Protein AF-A0A534R8A7-F1 (afdb_monomer_lite)

Structure (mmCIF, N/CA/C/O backbone):
data_AF-A0A534R8A7-F1
#
_entry.id   AF-A0A534R8A7-F1
#
loop_
_atom_site.group_PDB
_atom_site.id
_atom_site.type_symbol
_atom_site.label_atom_id
_atom_site.label_alt_id
_atom_site.label_comp_id
_atom_site.label_asym_id
_atom_site.label_entity_id
_atom_site.label_seq_id
_atom_site.pdbx_PDB_ins_code
_atom_site.Cartn_x
_atom_site.Cartn_y
_atom_site.Cartn_z
_atom_site.occupancy
_atom_site.B_iso_or_equiv
_atom_site.auth_seq_id
_atom_site.auth_comp_id
_atom_site.auth_asym_id
_atom_site.auth_atom_id
_atom_site.pdbx_PDB_model_num
ATOM 1 N N . THR A 1 1 ? -14.613 -8.284 20.684 1.00 72.12 1 THR A N 1
ATOM 2 C CA . THR A 1 1 ? -14.838 -7.107 19.819 1.00 72.12 1 THR A CA 1
ATOM 3 C C . THR A 1 1 ? -14.681 -5.869 20.669 1.00 72.12 1 THR A C 1
ATOM 5 O O . THR A 1 1 ? -15.291 -5.811 21.726 1.00 72.12 1 THR A O 1
ATOM 8 N N . ASP A 1 2 ? -13.819 -4.938 20.259 1.00 89.62 2 ASP A N 1
ATOM 9 C CA . ASP A 1 2 ? -13.594 -3.663 20.957 1.00 89.62 2 ASP A CA 1
ATOM 10 C C . ASP A 1 2 ? -14.620 -2.625 20.452 1.00 89.62 2 ASP A C 1
ATOM 12 O O . ASP A 1 2 ? -14.580 -2.276 19.264 1.00 89.62 2 ASP A O 1
ATOM 16 N N . PRO A 1 3 ? -15.564 -2.153 21.294 1.00 94.75 3 PRO A N 1
ATOM 17 C CA . PRO A 1 3 ? -16.576 -1.180 20.884 1.00 94.75 3 PRO A CA 1
ATOM 18 C C . PRO A 1 3 ? -15.979 0.134 20.369 1.00 94.75 3 PRO A C 1
ATOM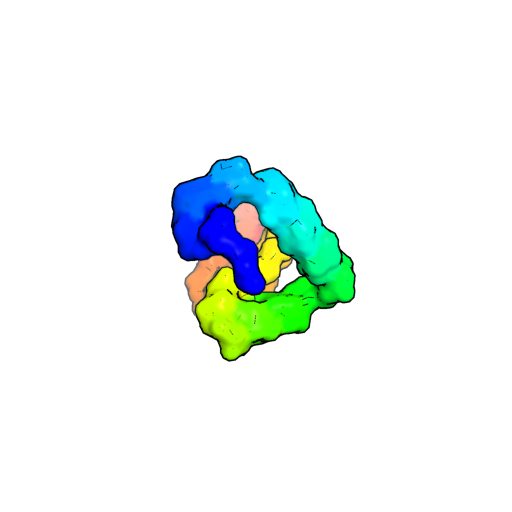 20 O O . PRO A 1 3 ? -16.572 0.783 19.506 1.00 94.75 3 PRO A O 1
ATOM 23 N N . GLU A 1 4 ? -14.792 0.517 20.843 1.00 93.75 4 GLU A N 1
ATOM 24 C CA . GLU A 1 4 ? -14.148 1.773 20.461 1.00 93.75 4 GLU A CA 1
ATOM 25 C C . GLU A 1 4 ? -13.651 1.774 19.011 1.00 93.75 4 GLU A C 1
ATOM 27 O O . GLU A 1 4 ? -13.504 2.836 18.405 1.00 93.75 4 GLU A O 1
ATOM 32 N N . LEU A 1 5 ? -13.435 0.594 18.424 1.00 95.56 5 LEU A N 1
ATOM 33 C CA . LEU A 1 5 ? -12.980 0.426 17.041 1.00 95.56 5 LEU A CA 1
ATOM 34 C C . LEU A 1 5 ? -14.131 0.178 16.051 1.00 95.56 5 LEU A C 1
ATOM 36 O O . LEU A 1 5 ? -13.905 0.102 14.837 1.00 95.56 5 LEU A O 1
ATOM 40 N N . ALA A 1 6 ? -15.374 0.088 16.537 1.00 97.00 6 ALA A N 1
ATOM 41 C CA . ALA A 1 6 ? -16.545 -0.200 15.709 1.00 97.00 6 ALA A CA 1
ATOM 42 C C . ALA A 1 6 ? -16.852 0.928 14.705 1.00 97.00 6 ALA A C 1
ATOM 44 O O . ALA A 1 6 ? -17.310 0.677 13.590 1.00 97.00 6 ALA A O 1
ATOM 45 N N . THR A 1 7 ? -16.546 2.179 15.058 1.00 97.06 7 THR A N 1
ATOM 46 C CA . THR A 1 7 ? -16.816 3.349 14.211 1.00 97.06 7 THR A CA 1
ATOM 47 C C . THR A 1 7 ? -15.557 3.859 13.514 1.00 97.06 7 THR A C 1
ATOM 49 O O . THR A 1 7 ? -14.430 3.648 13.965 1.00 97.06 7 THR A O 1
ATOM 52 N N . ARG A 1 8 ? -15.737 4.587 12.404 1.00 97.19 8 ARG A N 1
ATOM 53 C CA . ARG A 1 8 ? -14.627 5.253 11.705 1.00 97.19 8 ARG A CA 1
ATOM 54 C C . ARG A 1 8 ? -13.917 6.274 12.600 1.00 97.19 8 ARG A C 1
ATOM 56 O O . ARG A 1 8 ? -12.693 6.269 12.648 1.00 97.19 8 ARG A O 1
ATOM 63 N N . ALA A 1 9 ? -14.672 7.123 13.303 1.00 97.94 9 ALA A N 1
ATOM 64 C CA . ALA A 1 9 ? -14.118 8.101 14.248 1.00 97.94 9 ALA A CA 1
ATOM 65 C C . ALA A 1 9 ? -13.362 7.400 15.387 1.00 97.94 9 ALA A C 1
ATOM 67 O O . ALA A 1 9 ? -12.268 7.815 15.762 1.00 97.94 9 ALA A O 1
ATOM 68 N N . GLY A 1 10 ? -13.924 6.275 15.840 1.00 97.94 10 GLY A N 1
ATOM 69 C CA . GLY A 1 10 ? -13.294 5.265 16.673 1.00 97.94 10 GLY A CA 1
ATOM 70 C C . GLY A 1 10 ? -11.862 4.966 16.243 1.00 97.94 10 GLY A C 1
ATOM 71 O O . GLY A 1 10 ? -10.903 5.404 16.875 1.00 97.94 10 GLY A O 1
ATOM 72 N N . ARG A 1 11 ? -11.726 4.295 15.100 1.00 97.19 11 ARG A N 1
ATOM 73 C CA . ARG A 1 11 ? -10.430 3.903 14.529 1.00 97.19 11 ARG A CA 1
ATOM 74 C C . ARG A 1 11 ? -9.494 5.085 14.279 1.00 97.19 11 ARG A C 1
ATOM 76 O O . ARG A 1 11 ? -8.320 4.986 14.598 1.00 97.19 11 ARG A O 1
ATOM 83 N N . SER A 1 12 ? -10.009 6.213 13.785 1.00 97.69 12 SER A N 1
ATOM 84 C CA . SER A 1 12 ? -9.188 7.397 13.497 1.00 97.69 12 SER A CA 1
ATOM 85 C C . SER A 1 12 ? -8.523 7.977 14.743 1.00 97.69 12 SER A C 1
ATOM 87 O O . SER A 1 12 ? -7.356 8.330 14.683 1.00 97.69 12 SER A O 1
ATOM 89 N N . ALA A 1 13 ? -9.226 8.060 15.876 1.00 98.00 13 ALA A N 1
ATOM 90 C CA . ALA A 1 13 ? -8.641 8.591 17.112 1.00 98.00 13 ALA A CA 1
ATOM 91 C C . ALA A 1 13 ? -7.606 7.645 17.753 1.00 98.00 13 ALA A C 1
ATOM 93 O O . ALA A 1 13 ? -6.902 8.038 18.675 1.00 98.00 13 ALA A O 1
ATOM 94 N N . ARG A 1 14 ? -7.537 6.393 17.287 1.00 97.25 14 ARG A N 1
ATOM 95 C CA . ARG A 1 14 ? -6.636 5.336 17.773 1.00 97.25 14 ARG A CA 1
ATOM 96 C C . ARG A 1 14 ? -5.707 4.825 16.668 1.00 97.25 14 ARG A C 1
ATOM 98 O O . ARG A 1 14 ? -5.174 3.725 16.788 1.00 97.25 14 ARG A O 1
ATOM 105 N N . HIS A 1 15 ? -5.546 5.591 15.591 1.00 97.56 15 HIS A N 1
ATOM 106 C CA . HIS A 1 15 ? -4.819 5.144 14.407 1.00 97.56 15 HIS A CA 1
ATOM 107 C C . HIS A 1 15 ? -3.369 4.757 14.721 1.00 97.56 15 HIS A C 1
ATOM 109 O O . HIS A 1 15 ? -2.967 3.687 14.297 1.00 97.56 15 HIS A O 1
ATOM 115 N N . ASP A 1 16 ? -2.657 5.491 15.586 1.00 98.25 16 ASP A N 1
ATOM 116 C CA . ASP A 1 16 ? -1.295 5.125 16.008 1.00 98.25 16 ASP A CA 1
ATOM 117 C C . ASP A 1 16 ? -1.208 3.703 16.589 1.00 98.25 16 ASP A C 1
ATOM 119 O O . ASP A 1 16 ? -0.322 2.923 16.242 1.00 98.25 16 ASP A O 1
ATOM 123 N N . ARG A 1 17 ? -2.161 3.327 17.455 1.00 97.06 17 ARG A N 1
ATOM 124 C CA . ARG A 1 17 ? -2.225 1.971 18.021 1.00 97.06 17 ARG A CA 1
ATOM 125 C C . ARG A 1 17 ? -2.506 0.938 16.930 1.00 97.06 17 ARG A C 1
ATOM 127 O O . ARG A 1 17 ? -1.872 -0.115 16.914 1.00 97.06 17 ARG A O 1
ATOM 134 N N . LEU A 1 18 ? -3.453 1.229 16.037 1.00 97.25 18 LEU A N 1
ATOM 135 C CA . LEU A 1 18 ? -3.784 0.336 14.925 1.00 97.25 18 LEU A CA 1
ATOM 136 C C . LEU A 1 18 ? -2.589 0.149 13.992 1.00 97.25 18 LEU A C 1
ATOM 138 O O . LEU A 1 18 ? -2.311 -0.977 13.599 1.00 97.25 18 LEU A O 1
ATOM 142 N N . ASP A 1 19 ? -1.860 1.217 13.686 1.00 97.62 19 ASP A N 1
ATOM 143 C CA . ASP A 1 19 ? -0.699 1.184 12.806 1.00 97.62 19 ASP A CA 1
ATOM 144 C C . ASP A 1 19 ? 0.417 0.329 13.410 1.00 97.62 19 ASP A C 1
ATOM 146 O O . ASP A 1 19 ? 1.013 -0.479 12.698 1.00 97.62 19 ASP A O 1
ATOM 150 N N . VAL A 1 20 ? 0.657 0.414 14.724 1.00 98.12 20 VAL A N 1
ATOM 151 C CA . VAL A 1 20 ? 1.620 -0.454 15.426 1.00 98.12 20 VAL A CA 1
ATOM 152 C C . VAL A 1 20 ? 1.210 -1.927 15.348 1.00 98.12 20 VAL A C 1
ATOM 154 O O . VAL A 1 20 ? 2.024 -2.774 14.972 1.00 98.12 20 VAL A O 1
ATOM 157 N N . GLU A 1 21 ? -0.044 -2.245 15.675 1.00 97.44 21 GLU A N 1
ATOM 158 C CA . GLU A 1 21 ? -0.544 -3.626 15.668 1.00 97.44 21 GLU A CA 1
ATOM 159 C C . GLU A 1 21 ? -0.557 -4.222 14.247 1.00 97.44 21 GLU A C 1
ATOM 161 O O . GLU A 1 21 ? -0.081 -5.342 14.035 1.00 97.44 21 GLU A O 1
ATOM 166 N N . LEU A 1 22 ? -1.038 -3.462 13.257 1.00 96.44 22 LEU A N 1
ATOM 167 C CA . LEU A 1 22 ? -1.055 -3.868 11.851 1.00 96.44 22 LEU A CA 1
ATOM 168 C C . LEU A 1 22 ? 0.362 -4.029 11.303 1.00 96.44 22 LEU A C 1
ATOM 170 O O . LEU A 1 22 ? 0.629 -5.012 10.617 1.00 96.44 22 LEU A O 1
ATOM 174 N N . SER A 1 23 ? 1.285 -3.124 11.637 1.00 97.38 23 SER A N 1
ATOM 175 C CA . SER A 1 23 ? 2.682 -3.222 11.199 1.00 97.38 23 SER A CA 1
ATOM 176 C C . SER A 1 23 ? 3.346 -4.487 11.729 1.00 97.38 23 SER A C 1
ATOM 178 O O . SER A 1 23 ? 3.961 -5.220 10.957 1.00 97.38 23 SER A O 1
ATOM 180 N N . ALA A 1 24 ? 3.181 -4.791 13.020 1.00 97.94 24 ALA A N 1
ATOM 181 C CA . ALA A 1 24 ? 3.721 -6.012 13.614 1.00 97.94 24 ALA A CA 1
ATOM 182 C C . ALA A 1 24 ? 3.129 -7.274 12.966 1.00 97.94 24 ALA A C 1
ATOM 184 O O . ALA A 1 24 ? 3.844 -8.241 12.694 1.00 97.94 24 ALA A O 1
ATOM 185 N N . TRP A 1 25 ? 1.827 -7.260 12.672 1.00 97.19 25 TRP A N 1
ATOM 186 C CA . TRP A 1 25 ? 1.157 -8.370 12.005 1.00 97.19 25 TRP A CA 1
ATOM 187 C C . TRP A 1 25 ? 1.615 -8.545 10.547 1.00 97.19 25 TRP A C 1
ATOM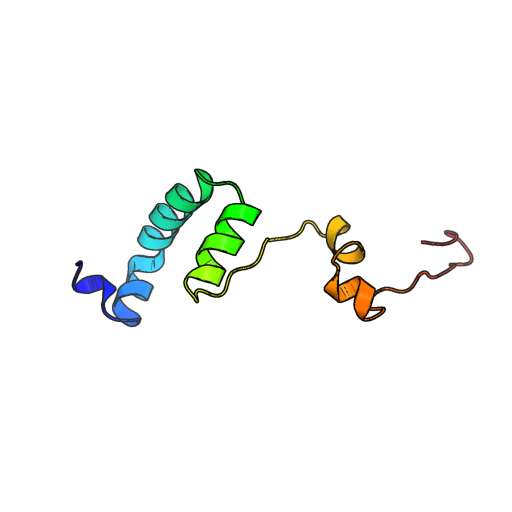 189 O O . TRP A 1 25 ? 1.887 -9.672 10.126 1.00 97.19 25 TRP A O 1
ATOM 199 N N . CYS A 1 26 ? 1.760 -7.459 9.786 1.00 97.12 26 CYS A N 1
ATOM 200 C CA . CYS A 1 26 ? 2.258 -7.493 8.411 1.00 97.12 26 CYS A CA 1
ATOM 201 C C . CYS A 1 26 ? 3.728 -7.935 8.344 1.00 97.12 26 CYS A C 1
ATOM 203 O O . CYS A 1 26 ? 4.075 -8.750 7.496 1.00 97.12 26 CYS A O 1
ATOM 205 N N . ALA A 1 27 ? 4.583 -7.459 9.257 1.00 97.25 27 ALA A N 1
ATOM 206 C CA . ALA A 1 27 ? 6.023 -7.735 9.251 1.00 97.25 27 ALA A CA 1
ATOM 207 C C . ALA A 1 27 ? 6.377 -9.223 9.418 1.00 97.25 27 ALA A C 1
ATOM 209 O O . ALA A 1 27 ? 7.432 -9.665 8.972 1.00 97.25 27 ALA A O 1
ATOM 210 N N . ALA A 1 28 ? 5.498 -10.008 10.043 1.00 96.81 28 ALA A N 1
ATOM 211 C CA . ALA A 1 28 ? 5.692 -11.444 10.228 1.00 96.81 28 ALA A CA 1
ATOM 212 C C . ALA A 1 28 ? 5.338 -12.289 8.984 1.00 96.81 28 ALA A C 1
ATOM 214 O O . ALA A 1 28 ? 5.333 -13.518 9.067 1.00 96.81 28 ALA A O 1
ATOM 215 N N . ARG A 1 29 ? 4.967 -11.666 7.857 1.00 97.44 29 ARG A N 1
ATOM 216 C CA . ARG A 1 29 ? 4.435 -12.336 6.660 1.00 97.44 29 ARG A CA 1
ATOM 217 C C . ARG A 1 29 ? 5.161 -11.865 5.403 1.00 97.44 29 ARG A C 1
ATOM 219 O O . ARG A 1 29 ? 5.601 -10.724 5.314 1.00 97.44 29 ARG A O 1
ATOM 226 N N . GLU A 1 30 ? 5.274 -12.760 4.427 1.00 97.94 30 GLU A N 1
ATOM 227 C CA . GLU A 1 30 ? 5.804 -12.425 3.104 1.00 97.94 30 GLU A CA 1
ATOM 228 C C . GLU A 1 30 ? 4.804 -11.515 2.364 1.00 97.94 30 GLU A C 1
ATOM 230 O O . GLU A 1 30 ? 3.589 -11.705 2.465 1.00 97.94 30 GLU A O 1
ATOM 235 N N . ARG A 1 31 ? 5.321 -10.493 1.673 1.00 96.44 31 ARG A N 1
ATOM 236 C CA . ARG A 1 31 ? 4.557 -9.382 1.090 1.00 96.44 31 ARG A CA 1
ATOM 237 C C . ARG A 1 31 ? 3.519 -9.858 0.079 1.00 96.44 31 ARG A C 1
ATOM 239 O O . ARG A 1 31 ? 2.361 -9.463 0.189 1.00 96.44 31 ARG A O 1
ATOM 246 N N . ASP A 1 32 ? 3.927 -10.646 -0.909 1.00 95.44 32 ASP A N 1
ATOM 247 C CA . ASP A 1 32 ? 3.057 -11.008 -2.033 1.00 95.44 32 ASP A CA 1
ATOM 248 C C . ASP A 1 32 ? 1.986 -12.006 -1.583 1.00 95.44 32 ASP A C 1
ATOM 250 O O . ASP A 1 32 ? 0.800 -11.813 -1.849 1.00 95.44 32 ASP A O 1
ATOM 254 N N . THR A 1 33 ? 2.373 -12.971 -0.748 1.00 97.69 33 THR A N 1
ATOM 255 C CA . THR A 1 33 ? 1.448 -13.895 -0.075 1.00 97.69 33 THR A CA 1
ATOM 256 C C . THR A 1 33 ? 0.401 -13.147 0.756 1.00 97.69 33 THR A C 1
ATOM 258 O O . THR A 1 33 ? -0.775 -13.515 0.785 1.00 97.69 33 THR A O 1
ATOM 261 N N . LEU A 1 34 ? 0.814 -12.085 1.455 1.00 97.88 34 LEU A N 1
ATOM 262 C CA . LEU A 1 34 ? -0.089 -11.264 2.253 1.00 97.88 34 LEU A CA 1
ATOM 263 C C . LEU A 1 34 ? -1.060 -10.461 1.383 1.00 97.88 34 LEU A C 1
ATOM 265 O O . LEU A 1 34 ? -2.240 -10.364 1.717 1.00 97.88 34 LEU A O 1
ATOM 269 N N . VAL A 1 35 ? -0.581 -9.897 0.276 1.00 97.69 35 VAL A N 1
ATOM 270 C CA . VAL A 1 35 ? -1.437 -9.192 -0.685 1.00 97.69 35 VAL A CA 1
ATOM 271 C C . VAL A 1 35 ? -2.501 -10.138 -1.241 1.00 97.69 35 VAL A C 1
ATOM 273 O O . VAL A 1 35 ? -3.680 -9.785 -1.212 1.00 97.69 35 VAL A O 1
ATOM 276 N N . ASP A 1 36 ? -2.120 -11.347 -1.655 1.00 97.50 36 ASP A N 1
ATOM 277 C CA . ASP A 1 36 ? -3.059 -12.352 -2.164 1.00 97.50 36 ASP A CA 1
ATOM 278 C C . ASP A 1 36 ? -4.103 -12.746 -1.110 1.00 97.50 36 ASP A C 1
ATOM 280 O O . ASP A 1 36 ? -5.296 -12.837 -1.413 1.00 97.50 36 ASP A O 1
ATOM 284 N N . LEU A 1 37 ? -3.683 -12.913 0.150 1.00 97.75 37 LEU A N 1
ATOM 285 C CA . LEU A 1 37 ? -4.585 -13.193 1.270 1.00 97.75 37 LEU A CA 1
ATOM 286 C C . LEU A 1 37 ? -5.620 -12.075 1.466 1.00 97.75 37 LEU A C 1
ATOM 288 O O . LEU A 1 37 ? -6.811 -12.351 1.619 1.00 97.75 37 LEU A O 1
ATOM 292 N N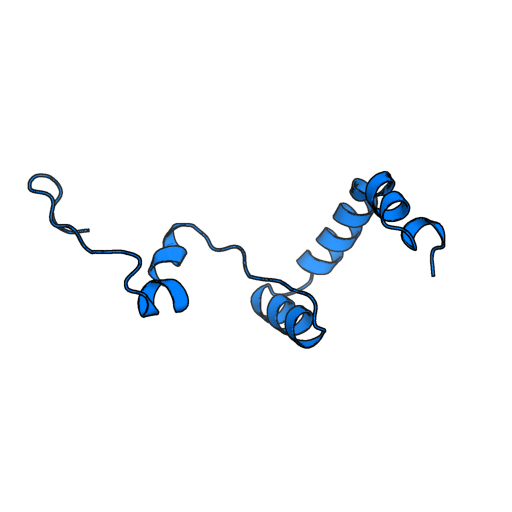 . LEU A 1 38 ? -5.174 -10.816 1.485 1.00 97.94 38 LEU A N 1
ATOM 293 C CA . LEU A 1 38 ? -6.049 -9.662 1.695 1.00 97.94 38 LEU A CA 1
ATOM 294 C C . LEU A 1 38 ? -7.029 -9.496 0.530 1.00 97.94 38 LEU A C 1
ATOM 296 O O . LEU A 1 38 ? -8.232 -9.361 0.766 1.00 97.94 38 LEU A O 1
ATOM 300 N N . LEU A 1 39 ? -6.542 -9.596 -0.709 1.00 97.56 39 LEU A N 1
ATOM 301 C CA . LEU A 1 39 ? -7.377 -9.525 -1.908 1.00 97.56 39 LEU A CA 1
ATOM 302 C C . LEU A 1 39 ? -8.404 -10.660 -1.953 1.00 97.56 39 LEU A C 1
ATOM 304 O O . LEU A 1 39 ? -9.576 -10.405 -2.228 1.00 97.56 39 LEU A O 1
ATOM 308 N N . GLY A 1 40 ? -8.003 -11.890 -1.613 1.00 98.00 40 GLY A N 1
ATOM 309 C CA . GLY A 1 40 ? -8.910 -13.035 -1.494 1.00 98.00 40 GLY A CA 1
ATOM 310 C C . GLY A 1 40 ? -9.992 -12.842 -0.425 1.00 98.00 40 GLY A C 1
ATOM 311 O O . GLY A 1 40 ? -11.098 -13.360 -0.563 1.00 98.00 40 GLY A O 1
ATOM 312 N N . GLY A 1 41 ? -9.705 -12.045 0.609 1.00 97.75 41 GLY A N 1
ATOM 313 C CA . GLY A 1 41 ? -10.663 -11.607 1.627 1.00 97.75 41 GLY A CA 1
ATOM 314 C C . GLY A 1 41 ? -11.498 -10.377 1.244 1.00 97.75 41 GLY A C 1
ATOM 315 O O . GLY A 1 41 ? -12.272 -9.894 2.069 1.00 97.75 41 GLY A O 1
ATOM 316 N N . GLY A 1 42 ? -11.343 -9.843 0.028 1.00 98.06 42 GLY A N 1
ATOM 317 C CA . GLY A 1 42 ? -12.035 -8.637 -0.435 1.00 98.06 42 GLY A CA 1
ATOM 318 C C . GLY A 1 42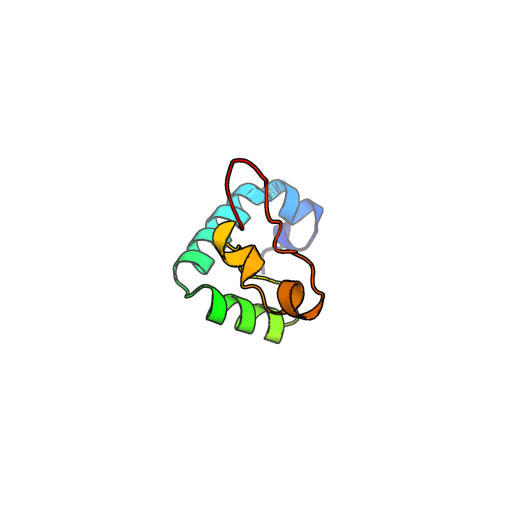 ? -11.462 -7.326 0.116 1.00 98.06 42 GLY A C 1
ATOM 319 O O . GLY A 1 42 ? -12.103 -6.283 -0.011 1.00 98.06 42 GLY A O 1
ATOM 320 N N . ILE A 1 43 ? -10.272 -7.357 0.724 1.00 97.50 43 ILE A N 1
ATOM 321 C CA . ILE A 1 43 ? -9.564 -6.176 1.225 1.00 97.50 43 ILE A CA 1
ATOM 322 C C . ILE A 1 43 ? -8.595 -5.699 0.135 1.00 97.50 43 ILE A C 1
ATOM 324 O O . ILE A 1 43 ? -7.651 -6.418 -0.195 1.00 97.50 43 ILE A O 1
ATOM 328 N N . PRO A 1 44 ? -8.777 -4.491 -0.425 1.00 97.31 44 PRO A N 1
ATOM 329 C CA . PRO A 1 44 ? -7.859 -3.960 -1.424 1.00 97.31 44 PRO A CA 1
ATOM 330 C C . PRO A 1 44 ? -6.460 -3.754 -0.835 1.00 97.31 44 PRO A C 1
ATOM 332 O O . PRO A 1 44 ? -6.279 -2.960 0.088 1.00 97.31 44 PRO A O 1
ATOM 335 N N . ALA A 1 45 ? -5.473 -4.448 -1.393 1.00 96.69 45 ALA A N 1
ATOM 336 C CA . ALA A 1 45 ? -4.065 -4.319 -1.042 1.00 96.69 45 ALA A CA 1
ATOM 337 C C . ALA A 1 45 ? -3.195 -4.512 -2.291 1.00 96.69 45 ALA A C 1
ATOM 339 O O . ALA A 1 45 ? -3.612 -5.148 -3.258 1.00 96.69 45 ALA A O 1
ATOM 340 N N . ALA A 1 46 ? -1.991 -3.947 -2.276 1.00 94.50 46 ALA A N 1
ATOM 341 C CA . ALA A 1 46 ? -1.017 -4.086 -3.352 1.00 94.50 46 ALA A CA 1
ATOM 342 C C . ALA A 1 46 ? 0.406 -4.014 -2.781 1.00 94.50 46 ALA A C 1
ATOM 344 O O . ALA A 1 46 ? 0.617 -3.353 -1.758 1.00 94.50 46 ALA A O 1
ATOM 345 N N . PRO A 1 47 ? 1.392 -4.654 -3.430 1.00 93.94 47 PRO A N 1
ATOM 346 C CA . PRO A 1 47 ? 2.778 -4.527 -3.023 1.00 93.94 47 PRO A CA 1
ATOM 347 C C . PRO A 1 47 ? 3.275 -3.102 -3.280 1.00 93.94 47 PRO A C 1
ATOM 349 O O . PRO A 1 47 ? 3.021 -2.510 -4.332 1.00 93.94 47 PRO A O 1
ATOM 352 N N . VAL A 1 48 ? 4.039 -2.564 -2.330 1.00 93.50 48 VAL A N 1
ATOM 353 C CA . VAL A 1 48 ? 4.841 -1.362 -2.570 1.00 93.50 48 VAL A CA 1
ATOM 354 C C . VAL A 1 48 ? 6.052 -1.776 -3.402 1.00 93.50 48 VAL A C 1
ATOM 356 O O . VAL A 1 48 ? 6.830 -2.637 -2.985 1.00 93.50 48 VAL A O 1
ATOM 359 N N . LEU A 1 49 ? 6.183 -1.180 -4.586 1.00 91.62 49 LEU A N 1
ATOM 360 C CA . LEU A 1 49 ? 7.265 -1.462 -5.525 1.00 91.62 49 LEU A CA 1
ATOM 361 C C . LEU A 1 49 ? 8.406 -0.464 -5.346 1.00 91.62 49 LEU A C 1
ATOM 363 O O . LEU A 1 49 ? 8.179 0.738 -5.188 1.00 91.62 49 LEU A O 1
ATOM 367 N N . HIS A 1 50 ? 9.642 -0.947 -5.437 1.00 93.62 50 HIS A N 1
ATOM 368 C CA . HIS A 1 50 ? 10.791 -0.065 -5.589 1.00 93.62 50 HIS A CA 1
ATOM 369 C C . HIS A 1 50 ? 10.698 0.632 -6.962 1.00 93.62 50 HIS A C 1
ATOM 371 O O . HIS A 1 50 ? 10.341 -0.023 -7.940 1.00 93.62 50 HIS A O 1
ATOM 377 N N . PRO A 1 51 ? 11.076 1.918 -7.113 1.00 90.25 51 PRO A N 1
ATOM 378 C CA . PRO A 1 51 ? 10.945 2.634 -8.391 1.00 90.25 51 PRO A CA 1
ATOM 379 C C . PRO A 1 51 ? 11.508 1.896 -9.621 1.00 90.25 51 PRO A C 1
ATOM 381 O O . PRO A 1 51 ? 10.899 1.897 -10.684 1.00 90.25 51 PRO A O 1
ATOM 384 N N . ARG A 1 52 ? 12.634 1.188 -9.466 1.00 90.31 52 ARG A N 1
ATOM 385 C CA . ARG A 1 52 ? 13.240 0.336 -10.513 1.00 90.31 52 ARG A CA 1
ATOM 386 C C . ARG A 1 52 ? 12.366 -0.830 -10.993 1.00 90.31 52 ARG A C 1
ATOM 388 O O . ARG A 1 52 ? 12.569 -1.321 -12.094 1.00 90.31 52 ARG A O 1
ATOM 395 N N . GLU A 1 53 ? 11.427 -1.290 -10.175 1.00 91.94 53 GLU A N 1
ATOM 396 C CA . GLU A 1 53 ? 10.512 -2.388 -10.501 1.00 91.94 53 GLU A CA 1
ATOM 397 C C . GLU A 1 53 ? 9.295 -1.894 -11.292 1.00 91.94 53 GLU A C 1
ATOM 399 O O . GLU A 1 53 ? 8.611 -2.698 -11.923 1.00 91.94 53 GLU A O 1
ATOM 404 N N . ALA A 1 54 ? 9.032 -0.580 -11.309 1.00 91.44 54 ALA A N 1
ATOM 405 C CA . ALA A 1 54 ? 7.879 -0.006 -11.997 1.00 91.44 54 ALA A CA 1
ATOM 406 C C . ALA A 1 54 ? 7.869 -0.377 -13.489 1.00 91.44 54 ALA A C 1
ATOM 408 O O . ALA A 1 54 ? 6.871 -0.883 -13.993 1.00 91.44 54 ALA A O 1
ATOM 409 N N . ALA A 1 55 ? 9.003 -0.243 -14.182 1.00 89.50 55 ALA A N 1
ATOM 410 C CA . ALA A 1 55 ? 9.110 -0.604 -15.600 1.00 89.50 55 ALA A CA 1
ATOM 411 C C . ALA A 1 55 ? 8.879 -2.105 -15.875 1.00 89.50 55 ALA A C 1
ATOM 413 O O . ALA A 1 55 ? 8.477 -2.490 -16.975 1.00 89.50 55 ALA A O 1
ATOM 414 N N . ALA A 1 56 ? 9.109 -2.966 -14.879 1.00 90.56 56 ALA A N 1
ATOM 415 C CA . ALA A 1 56 ? 8.861 -4.401 -14.970 1.00 90.56 56 ALA A CA 1
ATOM 416 C C . ALA A 1 56 ? 7.417 -4.789 -14.603 1.00 90.56 56 ALA A C 1
ATOM 418 O O . ALA A 1 56 ? 7.007 -5.920 -14.870 1.00 90.56 56 ALA A O 1
ATOM 419 N N . ASN A 1 57 ? 6.627 -3.876 -14.027 1.00 92.50 57 ASN A N 1
ATOM 420 C CA . ASN A 1 57 ? 5.248 -4.149 -13.648 1.00 92.50 57 ASN A CA 1
ATOM 421 C C . ASN A 1 57 ? 4.408 -4.553 -14.872 1.00 92.50 57 ASN A C 1
ATOM 423 O O . ASN A 1 57 ? 4.364 -3.852 -15.885 1.00 92.50 57 ASN A O 1
ATOM 427 N N . LEU A 1 58 ? 3.694 -5.676 -14.758 1.00 91.00 58 LEU A N 1
ATOM 428 C CA . LEU A 1 58 ? 2.945 -6.266 -15.870 1.00 91.00 58 LEU A CA 1
ATOM 429 C C . LEU A 1 58 ? 1.880 -5.324 -16.442 1.00 91.00 58 LEU A C 1
ATOM 431 O O . LEU A 1 58 ? 1.713 -5.267 -17.657 1.00 91.00 58 LEU A O 1
ATOM 435 N N . GLN A 1 59 ? 1.188 -4.558 -15.594 1.00 91.88 59 GLN A N 1
ATOM 436 C CA . GLN A 1 59 ? 0.169 -3.611 -16.051 1.00 91.88 59 GLN A CA 1
ATOM 437 C C . GLN A 1 59 ? 0.789 -2.411 -16.768 1.00 91.88 59 GLN A C 1
ATOM 439 O O . GLN A 1 59 ? 0.228 -1.948 -17.757 1.00 91.88 59 GLN A O 1
ATOM 444 N N . MET A 1 60 ? 1.950 -1.932 -16.313 1.00 93.62 60 MET A N 1
ATOM 445 C CA . MET A 1 60 ? 2.672 -0.844 -16.981 1.00 93.62 60 MET A CA 1
ATOM 446 C C . MET A 1 60 ? 3.207 -1.292 -18.347 1.00 93.62 60 MET A C 1
ATOM 448 O O . MET A 1 60 ? 3.010 -0.592 -19.340 1.00 93.62 60 MET A O 1
ATOM 452 N N . ARG A 1 61 ? 3.782 -2.501 -18.429 1.00 92.44 61 ARG A N 1
ATOM 453 C CA . ARG A 1 61 ? 4.243 -3.101 -19.694 1.00 92.44 61 ARG A CA 1
ATOM 454 C C . ARG A 1 61 ? 3.104 -3.324 -20.681 1.00 92.44 61 ARG A C 1
ATOM 456 O O . ARG A 1 61 ? 3.223 -2.947 -21.840 1.00 92.44 61 ARG A O 1
ATOM 463 N N . ALA A 1 62 ? 1.993 -3.904 -20.226 1.00 95.19 62 ALA A N 1
ATOM 464 C CA . ALA A 1 62 ? 0.843 -4.208 -21.080 1.00 95.19 62 ALA A CA 1
ATOM 465 C C . ALA A 1 62 ? 0.227 -2.959 -21.731 1.00 95.19 62 ALA A C 1
ATOM 467 O O . ALA A 1 62 ? -0.425 -3.062 -22.766 1.00 95.19 62 ALA A O 1
ATOM 468 N N . ARG A 1 63 ? 0.430 -1.785 -21.125 1.00 94.50 63 ARG A N 1
ATOM 469 C CA . ARG A 1 63 ? -0.119 -0.505 -21.584 1.00 94.50 63 A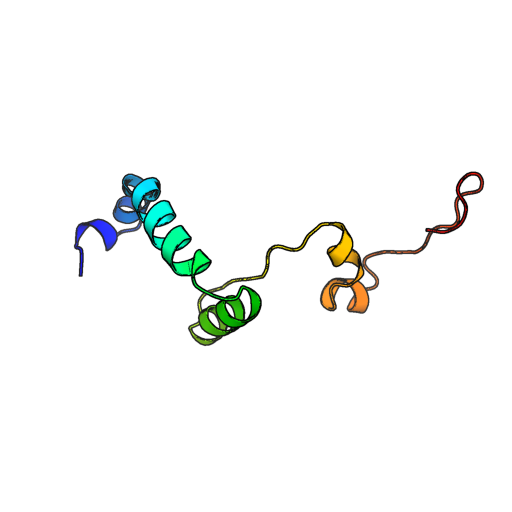RG A CA 1
ATOM 470 C C . ARG A 1 63 ? 0.900 0.358 -22.326 1.00 94.50 63 ARG A C 1
ATOM 472 O O . ARG A 1 63 ? 0.553 1.474 -22.687 1.00 94.50 63 ARG A O 1
ATOM 479 N N . GLY A 1 64 ? 2.134 -0.122 -22.508 1.00 92.94 64 GLY A N 1
ATOM 480 C CA . GLY A 1 64 ? 3.213 0.677 -23.094 1.00 92.94 64 GLY A CA 1
ATOM 481 C C . GLY A 1 64 ? 3.494 1.956 -22.303 1.00 92.94 64 GLY A C 1
ATOM 482 O O . GLY A 1 64 ? 3.766 2.986 -22.896 1.00 92.94 64 GLY A O 1
ATOM 483 N N . PHE A 1 65 ? 3.361 1.918 -20.970 1.00 93.50 65 PHE A N 1
ATOM 484 C CA . PHE A 1 65 ? 3.403 3.130 -20.143 1.00 93.50 65 PHE A CA 1
ATOM 485 C C . PHE A 1 65 ? 4.769 3.834 -20.156 1.00 93.50 65 PHE A C 1
ATOM 487 O O . PHE A 1 65 ? 4.833 5.048 -19.997 1.00 93.50 65 PHE A O 1
ATOM 494 N N . PHE A 1 66 ? 5.852 3.071 -20.317 1.00 91.25 66 PHE A N 1
ATOM 495 C CA . PHE A 1 66 ? 7.205 3.604 -20.452 1.00 91.25 66 PHE A CA 1
ATOM 496 C C . PHE A 1 66 ? 7.729 3.336 -21.855 1.00 91.25 66 PHE A C 1
ATOM 498 O O . PHE A 1 66 ? 7.575 2.229 -22.376 1.00 91.25 66 PHE A O 1
ATOM 505 N N . GLU A 1 67 ? 8.401 4.334 -22.415 1.00 86.88 67 GLU A N 1
ATOM 506 C CA . GLU A 1 67 ? 9.017 4.282 -23.734 1.00 86.88 67 GLU A CA 1
ATOM 507 C C . GLU A 1 67 ? 10.539 4.371 -23.599 1.00 86.88 67 GLU A C 1
ATOM 509 O O . GLU A 1 67 ? 11.065 5.055 -22.718 1.00 86.88 67 GLU A O 1
ATOM 514 N N . ALA A 1 68 ? 11.245 3.646 -24.465 1.00 85.69 68 ALA A N 1
ATOM 515 C CA . ALA A 1 68 ? 12.690 3.763 -24.574 1.00 85.69 68 ALA A CA 1
ATOM 516 C C . ALA A 1 68 ? 13.013 4.970 -25.459 1.00 85.69 68 ALA A C 1
ATOM 518 O O . ALA A 1 68 ? 12.635 5.005 -26.631 1.00 85.69 68 ALA A O 1
ATOM 519 N N . GLU A 1 69 ? 13.734 5.942 -24.909 1.00 88.44 69 GLU A N 1
ATOM 520 C CA . GLU A 1 69 ? 14.198 7.108 -25.655 1.00 88.44 69 GLU A CA 1
ATOM 521 C C . GLU A 1 69 ? 15.704 7.033 -25.891 1.00 88.44 69 GLU A C 1
ATOM 523 O O . GLU A 1 69 ? 16.479 6.695 -24.995 1.00 88.44 69 GLU A O 1
ATOM 528 N N . THR A 1 70 ? 16.124 7.378 -27.110 1.00 92.31 70 THR A N 1
ATOM 529 C CA . THR A 1 70 ? 17.542 7.542 -27.443 1.00 92.31 70 THR A CA 1
ATOM 530 C C . THR A 1 70 ? 17.905 9.014 -27.380 1.00 92.31 70 THR A C 1
ATOM 532 O O . THR A 1 70 ? 17.530 9.798 -28.250 1.00 92.31 70 THR A O 1
ATOM 535 N N . HIS A 1 71 ? 18.661 9.389 -26.355 1.00 92.62 71 HIS A N 1
ATOM 536 C CA . HIS A 1 71 ? 19.125 10.753 -26.173 1.00 92.62 71 HIS A CA 1
ATOM 537 C C . HIS A 1 71 ? 20.498 10.948 -26.845 1.00 92.62 71 HIS A C 1
ATOM 539 O O . HIS A 1 71 ? 21.400 10.128 -26.645 1.00 92.62 71 HIS A O 1
ATOM 545 N N . PRO A 1 72 ? 20.722 12.048 -27.593 1.00 92.25 72 PRO A N 1
ATOM 546 C CA . PRO A 1 72 ? 21.936 12.249 -28.395 1.00 92.25 72 PRO A CA 1
ATOM 547 C C . PRO A 1 72 ? 23.239 12.295 -27.584 1.00 92.25 72 PRO A C 1
ATOM 549 O O . PRO A 1 72 ? 24.312 12.115 -28.151 1.00 92.25 72 PRO A O 1
ATOM 552 N N . VAL A 1 73 ? 23.159 12.536 -26.272 1.00 95.31 73 VAL A N 1
ATOM 553 C CA . VAL A 1 73 ? 24.332 12.623 -25.384 1.00 95.31 73 VAL A CA 1
ATOM 554 C C . VAL A 1 73 ? 24.483 11.398 -24.481 1.00 95.31 73 VAL A C 1
ATOM 556 O O . VAL A 1 73 ? 25.603 11.008 -24.171 1.00 95.31 73 VAL A 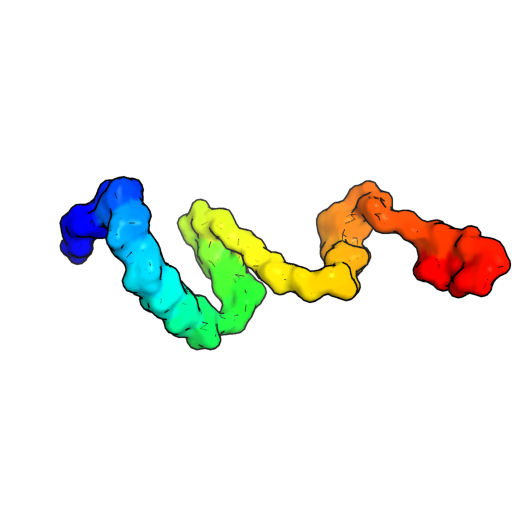O 1
ATOM 559 N N . THR A 1 74 ? 23.379 10.787 -24.040 1.00 92.94 74 THR A N 1
ATOM 560 C CA . THR A 1 74 ? 23.401 9.733 -23.004 1.00 92.94 74 THR A CA 1
ATOM 561 C C . THR A 1 74 ? 23.074 8.344 -23.545 1.00 92.94 74 THR A C 1
ATOM 563 O O . THR A 1 74 ? 23.149 7.378 -22.795 1.00 92.94 74 THR A O 1
ATOM 566 N N . GLY A 1 75 ? 22.769 8.224 -24.841 1.00 86.00 75 GLY A N 1
ATOM 567 C CA . GLY A 1 75 ? 22.410 6.958 -25.471 1.00 86.00 75 GLY A CA 1
ATOM 568 C C . GLY A 1 75 ? 20.954 6.569 -25.221 1.00 86.00 75 GLY A C 1
ATOM 569 O O . GLY A 1 75 ? 20.123 7.412 -24.880 1.00 86.00 75 GLY A O 1
ATOM 570 N N . ALA A 1 76 ? 20.642 5.296 -25.451 1.00 83.69 76 ALA A N 1
ATOM 571 C CA . ALA A 1 76 ? 19.320 4.740 -25.191 1.00 83.69 76 ALA A CA 1
ATOM 572 C C . ALA A 1 76 ? 19.170 4.343 -23.717 1.00 83.69 76 ALA A C 1
ATOM 574 O O . ALA A 1 76 ? 20.089 3.744 -23.151 1.00 83.69 76 ALA A O 1
ATOM 575 N N . ASN A 1 77 ? 18.014 4.674 -23.138 1.00 68.62 77 ASN A N 1
ATOM 576 C CA . ASN A 1 77 ? 17.558 4.140 -21.851 1.00 68.62 77 ASN A CA 1
ATOM 577 C C . ASN A 1 77 ? 16.909 2.761 -22.006 1.00 68.62 77 ASN A C 1
ATOM 579 O O . ASN A 1 77 ? 16.195 2.555 -23.015 1.00 68.62 77 ASN A O 1
#

Foldseek 3Di:
DDPLCPDPVSCVVCVVVVCVVVVVVCVVDDQVVVCVVCVVVVHHDDDDDDPVCQCVDPVCVVVVVDDWDQDPPPGID

Radius of gyration: 19.63 Å; chains: 1; bounding box: 41×26×49 Å

Sequence (77 aa):
TDPELATRAGRSARHDRLDVELSAWCAARERDTLVDLLLGGGIPAAPVLHPREAAANLQMRARGFFEAETHPVTGAN

Secondary structure (DSSP, 8-state):
--GGGSSHHHHHHTHHHHHHHHHHHHHTS-HHHHHHHHHHTT----PPPPHHHHTT-HHHHHTT-S---EETTTEE-

pLDDT: mean 94.13, std 5.18, range [68.62, 98.25]